Protein AF-A0A5C8EVT7-F1 (afdb_monomer_lite)

Radius of gyration: 16.32 Å; chains: 1; bounding box: 38×52×32 Å

pLDDT: mean 72.76, std 19.16, range [42.78, 93.31]

Sequence (77 aa):
MKKDYSTEFKLFIVDEALKTKNIKRFLKIERINKSTFYTWLKKYKDTGTVTNFSTRPKTSPNIFNNQKAINLRGCPR

Secondary structure (DSSP, 8-state):
------HHHHHHHHHHHHH-S-HHHHHHHTT--HHHHHHHHHHHHHTTGGGGGGG-----STTTTGGGSSS------

Structure (mmCIF, N/CA/C/O backbone):
data_AF-A0A5C8EVT7-F1
#
_entry.id   AF-A0A5C8EVT7-F1
#
loop_
_atom_site.group_PDB
_atom_site.id
_atom_site.type_symbol
_atom_site.label_atom_id
_atom_site.label_alt_id
_atom_site.label_comp_id
_atom_site.label_asym_id
_atom_site.label_entity_id
_atom_site.label_seq_id
_atom_site.pdbx_PDB_ins_code
_atom_site.Cartn_x
_atom_site.Cartn_y
_atom_site.Cartn_z
_atom_site.occupancy
_atom_site.B_iso_or_equiv
_atom_site.auth_seq_id
_atom_site.auth_comp_id
_atom_site.auth_asym_id
_atom_site.auth_atom_id
_atom_site.pdbx_PDB_model_num
ATOM 1 N N . MET A 1 1 ? -0.241 -14.412 -14.071 1.00 55.06 1 MET A N 1
ATOM 2 C CA . MET A 1 1 ? 0.261 -15.074 -12.845 1.00 55.06 1 MET A CA 1
ATOM 3 C C . MET A 1 1 ? -0.099 -14.224 -11.637 1.00 55.06 1 MET A C 1
ATOM 5 O O . MET A 1 1 ? 0.286 -13.060 -11.604 1.00 55.06 1 MET A O 1
ATOM 9 N N . LYS A 1 2 ? -0.870 -14.763 -10.683 1.00 61.88 2 LYS A N 1
ATOM 10 C CA . LYS A 1 2 ? -1.039 -14.120 -9.372 1.00 61.88 2 LYS A CA 1
ATOM 11 C C . LYS A 1 2 ? 0.278 -14.279 -8.619 1.00 61.88 2 LYS A C 1
ATOM 13 O O . LYS A 1 2 ? 0.813 -15.377 -8.556 1.00 61.88 2 LYS A O 1
ATOM 18 N N . LYS A 1 3 ? 0.829 -13.169 -8.136 1.00 75.12 3 LYS A N 1
ATOM 19 C CA . LYS A 1 3 ? 2.008 -13.187 -7.276 1.00 75.12 3 LYS A CA 1
ATOM 20 C C . LYS A 1 3 ? 1.494 -13.201 -5.845 1.00 75.12 3 LYS A C 1
ATOM 22 O O . LYS A 1 3 ? 0.854 -12.238 -5.418 1.00 75.12 3 LYS A O 1
ATOM 27 N N . ASP A 1 4 ? 1.699 -14.309 -5.150 1.00 83.44 4 ASP A N 1
ATOM 28 C CA . ASP A 1 4 ? 1.302 -14.426 -3.755 1.00 83.44 4 ASP A CA 1
ATOM 29 C C . ASP A 1 4 ? 2.336 -13.726 -2.881 1.00 83.44 4 ASP A C 1
ATOM 31 O O . ASP A 1 4 ? 3.503 -14.102 -2.813 1.00 83.44 4 ASP A O 1
ATOM 35 N N . TYR A 1 5 ? 1.898 -12.642 -2.248 1.00 86.56 5 TYR A N 1
ATOM 36 C CA . TYR A 1 5 ? 2.711 -11.882 -1.310 1.00 86.56 5 TYR A CA 1
ATOM 37 C C . TYR A 1 5 ? 2.381 -12.326 0.115 1.00 86.56 5 TYR A C 1
ATOM 39 O O . TYR A 1 5 ? 1.200 -12.399 0.487 1.00 86.56 5 TYR A O 1
ATOM 47 N N . SER A 1 6 ? 3.415 -12.568 0.922 1.00 88.56 6 SER A N 1
ATOM 48 C CA . SER A 1 6 ? 3.253 -12.852 2.348 1.00 88.56 6 SER A CA 1
ATOM 49 C C . SER A 1 6 ? 2.648 -11.651 3.078 1.00 88.56 6 SER A C 1
ATOM 51 O O . SER A 1 6 ? 2.773 -10.503 2.646 1.00 88.56 6 SER A O 1
ATOM 53 N N . THR A 1 7 ? 1.965 -11.905 4.193 1.00 87.62 7 THR A N 1
ATOM 54 C CA . THR A 1 7 ? 1.368 -10.838 5.009 1.00 87.62 7 THR A CA 1
ATOM 55 C C . THR A 1 7 ? 2.434 -9.874 5.529 1.00 87.62 7 THR A C 1
ATOM 57 O O . THR A 1 7 ? 2.249 -8.668 5.414 1.00 87.62 7 THR A O 1
ATOM 60 N N . GLU A 1 8 ? 3.571 -10.384 6.004 1.00 85.38 8 GLU A N 1
ATOM 61 C CA . GLU A 1 8 ? 4.705 -9.574 6.474 1.00 85.38 8 GLU A CA 1
ATOM 62 C C . GLU A 1 8 ? 5.220 -8.621 5.395 1.00 85.38 8 GLU A C 1
ATOM 64 O O . GLU A 1 8 ? 5.411 -7.434 5.653 1.00 85.38 8 GLU A O 1
ATOM 69 N N . PHE A 1 9 ? 5.366 -9.111 4.161 1.00 87.94 9 PHE A N 1
ATOM 70 C CA . PHE A 1 9 ? 5.807 -8.280 3.048 1.00 87.94 9 PHE A CA 1
ATOM 71 C C . PHE A 1 9 ? 4.785 -7.185 2.718 1.00 87.94 9 PHE A C 1
ATOM 73 O O . PHE A 1 9 ? 5.149 -6.023 2.559 1.00 87.94 9 PHE A O 1
ATOM 80 N N . LYS A 1 10 ? 3.489 -7.520 2.666 1.00 89.69 10 LYS A N 1
ATOM 81 C CA . LYS A 1 10 ? 2.420 -6.531 2.426 1.00 89.69 10 LYS A CA 1
ATOM 82 C C . LYS A 1 10 ? 2.425 -5.424 3.481 1.00 89.69 10 LYS A C 1
ATOM 84 O O . LYS A 1 10 ? 2.274 -4.253 3.141 1.00 89.69 10 LYS A O 1
ATOM 89 N N . LEU A 1 11 ? 2.597 -5.807 4.743 1.00 88.06 11 LEU A N 1
ATOM 90 C CA . LEU A 1 11 ? 2.667 -4.905 5.886 1.00 88.06 11 LEU A CA 1
ATOM 91 C C . LEU A 1 11 ? 3.904 -3.992 5.806 1.00 88.06 11 LEU A C 1
ATOM 93 O O . LEU A 1 11 ? 3.764 -2.778 5.938 1.00 88.06 11 LEU A O 1
ATOM 97 N N . PHE A 1 12 ? 5.079 -4.553 5.501 1.00 87.75 12 PHE A N 1
ATOM 98 C CA . PHE A 1 12 ? 6.319 -3.798 5.284 1.00 87.75 12 PHE A CA 1
ATOM 99 C C . PHE A 1 12 ? 6.171 -2.744 4.179 1.00 87.75 12 PHE A C 1
ATOM 101 O O . PHE A 1 12 ? 6.508 -1.581 4.384 1.00 87.75 12 PHE A O 1
ATOM 108 N N . ILE A 1 13 ? 5.606 -3.126 3.031 1.00 92.19 13 ILE A N 1
ATOM 109 C CA . ILE A 1 13 ? 5.383 -2.209 1.906 1.00 92.19 13 ILE A CA 1
ATOM 110 C C . ILE A 1 13 ? 4.462 -1.052 2.297 1.00 92.19 13 ILE A C 1
ATOM 112 O O . ILE A 1 13 ? 4.708 0.084 1.898 1.00 92.19 13 ILE A O 1
ATOM 116 N N . VAL A 1 14 ? 3.391 -1.327 3.047 1.00 90.06 14 VAL A N 1
ATOM 117 C CA . VAL A 1 14 ? 2.460 -0.287 3.503 1.00 90.06 14 VAL A CA 1
ATOM 118 C C . VAL A 1 14 ? 3.142 0.676 4.475 1.00 90.06 14 VAL A C 1
ATOM 120 O O . VAL A 1 14 ? 3.016 1.885 4.293 1.00 90.06 14 VAL A O 1
ATOM 123 N N . ASP A 1 15 ? 3.898 0.162 5.444 1.00 88.62 15 ASP A N 1
ATOM 124 C CA . ASP A 1 15 ? 4.649 0.962 6.420 1.00 88.62 15 ASP A CA 1
ATOM 125 C C . ASP A 1 15 ? 5.699 1.865 5.742 1.00 88.62 15 ASP A C 1
ATOM 127 O O . ASP A 1 15 ? 5.702 3.084 5.927 1.00 88.62 15 ASP A O 1
ATOM 131 N N . GLU A 1 16 ? 6.543 1.300 4.877 1.00 89.31 16 GLU A N 1
ATOM 132 C CA . GLU A 1 16 ? 7.606 2.049 4.194 1.00 89.31 16 GLU A CA 1
ATOM 133 C C . GLU A 1 16 ? 7.061 3.057 3.175 1.00 89.31 16 GLU A C 1
ATOM 135 O O . GLU A 1 16 ? 7.570 4.177 3.070 1.00 89.31 16 GLU A O 1
ATOM 140 N N . ALA A 1 17 ? 5.982 2.715 2.463 1.00 90.19 17 ALA A N 1
ATOM 141 C CA . ALA A 1 17 ? 5.339 3.649 1.545 1.00 90.19 17 ALA A CA 1
ATOM 142 C C . ALA A 1 17 ? 4.790 4.884 2.274 1.00 90.19 17 ALA A C 1
ATOM 144 O O . ALA A 1 17 ? 4.891 5.986 1.739 1.00 90.19 17 ALA A O 1
ATOM 145 N N . LEU A 1 18 ? 4.238 4.729 3.482 1.00 87.25 18 LEU A N 1
ATOM 146 C CA . LEU A 1 18 ? 3.698 5.851 4.262 1.00 87.25 18 LEU A CA 1
ATOM 147 C C . LEU A 1 18 ? 4.789 6.809 4.764 1.00 87.25 18 LEU A C 1
ATOM 149 O O . LEU A 1 18 ? 4.528 8.003 4.892 1.00 87.25 18 LEU A O 1
ATOM 153 N N . LYS A 1 19 ? 6.007 6.314 5.007 1.00 87.62 19 LYS A N 1
ATOM 154 C CA . LYS A 1 19 ? 7.166 7.136 5.406 1.00 87.62 19 LYS A CA 1
ATOM 155 C C . LYS A 1 19 ? 7.850 7.815 4.219 1.00 87.62 19 LYS A C 1
ATOM 157 O O . LYS A 1 19 ? 8.586 8.787 4.383 1.00 87.62 19 LYS A O 1
ATOM 162 N N . THR A 1 20 ? 7.642 7.293 3.014 1.00 87.94 20 THR A N 1
ATOM 163 C CA . THR A 1 20 ? 8.306 7.772 1.804 1.00 87.94 20 THR A CA 1
ATOM 164 C C . THR A 1 20 ? 7.651 9.045 1.263 1.00 87.94 20 THR A C 1
ATOM 166 O O . THR A 1 20 ? 6.436 9.139 1.105 1.00 87.94 20 THR A O 1
ATOM 169 N N . LYS A 1 21 ? 8.472 10.019 0.855 1.00 89.94 21 LYS A N 1
ATOM 170 C CA . LYS A 1 21 ? 7.991 11.266 0.227 1.00 89.94 21 LYS A CA 1
ATOM 171 C C . LYS A 1 21 ? 7.418 11.046 -1.183 1.00 89.94 21 LYS A C 1
ATOM 173 O O . LYS A 1 21 ? 6.652 11.865 -1.680 1.00 89.94 21 LYS A O 1
ATOM 178 N N . ASN A 1 22 ? 7.802 9.958 -1.860 1.00 91.62 22 ASN A N 1
ATOM 179 C CA . ASN A 1 22 ? 7.425 9.676 -3.249 1.00 91.62 22 ASN A CA 1
ATOM 180 C C . ASN A 1 22 ? 6.962 8.222 -3.482 1.00 91.62 22 ASN A C 1
ATOM 182 O O . ASN A 1 22 ? 7.677 7.387 -4.040 1.00 91.62 22 ASN A O 1
ATOM 186 N N . ILE A 1 23 ? 5.719 7.938 -3.085 1.00 91.19 23 ILE A N 1
ATOM 187 C CA . ILE A 1 23 ? 5.106 6.596 -3.134 1.00 91.19 23 ILE A CA 1
ATOM 188 C C . ILE A 1 23 ? 5.107 6.011 -4.552 1.00 91.19 23 ILE A C 1
ATOM 190 O O . ILE A 1 23 ? 5.370 4.826 -4.739 1.00 91.19 23 ILE A O 1
ATOM 194 N N . LYS A 1 24 ? 4.858 6.836 -5.581 1.00 91.00 24 LYS A N 1
ATOM 195 C CA . LYS A 1 24 ? 4.835 6.377 -6.982 1.00 91.00 24 LYS A CA 1
ATOM 196 C C . LYS A 1 24 ? 6.171 5.756 -7.397 1.00 91.00 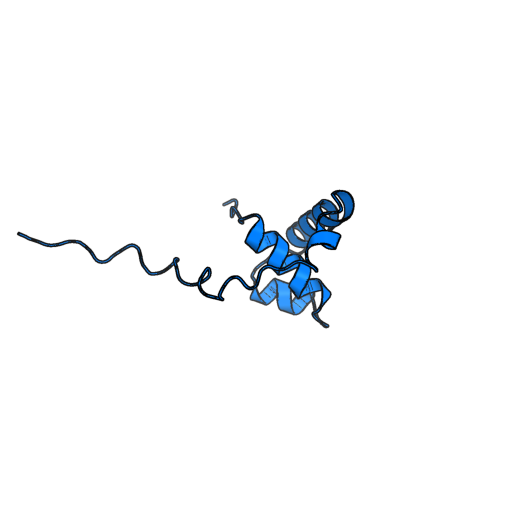24 LYS A C 1
ATOM 198 O O . LYS A 1 24 ? 6.178 4.715 -8.052 1.00 91.00 24 LYS A O 1
ATOM 203 N N . ARG A 1 25 ? 7.289 6.388 -7.021 1.00 93.31 25 ARG A N 1
ATOM 204 C CA . ARG A 1 25 ? 8.633 5.880 -7.326 1.00 93.31 25 ARG A CA 1
ATOM 205 C C . ARG A 1 25 ? 8.928 4.602 -6.545 1.00 93.31 25 ARG A C 1
ATOM 207 O O . ARG A 1 25 ? 9.413 3.649 -7.142 1.00 93.31 25 ARG A O 1
ATOM 214 N N . PHE A 1 26 ? 8.583 4.571 -5.260 1.00 92.69 26 PHE A N 1
ATOM 215 C CA . PHE A 1 26 ? 8.765 3.399 -4.403 1.00 92.69 26 PHE A CA 1
ATOM 216 C C . PHE A 1 26 ? 8.037 2.162 -4.947 1.00 92.69 26 PHE A C 1
ATOM 218 O O . PHE A 1 26 ? 8.665 1.139 -5.201 1.00 92.69 26 PHE A O 1
ATOM 225 N N . LEU A 1 27 ? 6.743 2.283 -5.261 1.00 92.06 27 LEU A N 1
ATOM 226 C CA . LEU A 1 27 ? 5.961 1.175 -5.823 1.00 92.06 27 LEU A CA 1
ATOM 227 C C . LEU A 1 27 ? 6.514 0.677 -7.167 1.00 92.06 27 LEU A C 1
ATOM 229 O O . LEU A 1 27 ? 6.433 -0.513 -7.462 1.00 92.06 27 LEU A O 1
ATOM 233 N N . LYS A 1 28 ? 7.104 1.566 -7.978 1.00 92.31 28 LYS A N 1
ATOM 234 C CA . LYS A 1 28 ? 7.744 1.186 -9.245 1.00 92.31 28 LYS A CA 1
ATOM 235 C C . LYS A 1 28 ? 9.010 0.351 -9.019 1.00 92.31 28 LYS A C 1
ATOM 237 O O . LYS A 1 28 ? 9.216 -0.610 -9.755 1.00 92.31 28 LYS A O 1
ATOM 242 N N . ILE A 1 29 ? 9.818 0.698 -8.014 1.00 90.62 29 ILE A N 1
ATOM 243 C CA . ILE A 1 29 ? 11.037 -0.039 -7.635 1.00 90.62 29 ILE A CA 1
ATOM 244 C C . ILE A 1 29 ? 10.669 -1.423 -7.091 1.00 90.62 29 ILE A C 1
ATOM 246 O O . ILE A 1 29 ? 11.179 -2.426 -7.581 1.00 90.62 29 ILE A O 1
ATOM 250 N N . GLU A 1 30 ? 9.697 -1.481 -6.182 1.00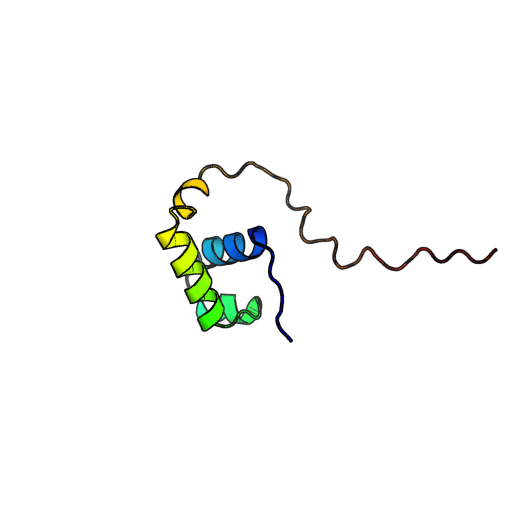 88.00 30 GLU A N 1
ATOM 251 C CA . GLU A 1 30 ? 9.199 -2.733 -5.592 1.00 88.00 30 GLU A CA 1
ATOM 252 C C . GLU A 1 30 ? 8.355 -3.572 -6.571 1.00 88.00 30 GLU A C 1
ATOM 254 O O . GLU A 1 30 ? 7.960 -4.701 -6.274 1.00 88.00 30 GLU A O 1
ATOM 259 N N . ARG A 1 31 ? 8.082 -3.036 -7.771 1.00 90.19 31 ARG A N 1
ATOM 260 C CA . ARG A 1 31 ? 7.249 -3.649 -8.820 1.00 90.19 31 ARG A CA 1
ATOM 261 C C . ARG A 1 31 ? 5.858 -4.024 -8.304 1.00 90.19 31 ARG A C 1
ATOM 263 O O . ARG A 1 31 ? 5.335 -5.098 -8.606 1.00 90.19 31 ARG A O 1
ATOM 270 N N . ILE A 1 32 ? 5.265 -3.125 -7.525 1.00 90.25 32 ILE A N 1
ATOM 271 C CA . ILE A 1 32 ? 3.935 -3.281 -6.943 1.00 90.25 32 ILE A CA 1
ATOM 272 C C . ILE A 1 32 ? 2.955 -2.391 -7.686 1.00 90.25 32 ILE A C 1
ATOM 274 O O . ILE A 1 32 ? 3.150 -1.186 -7.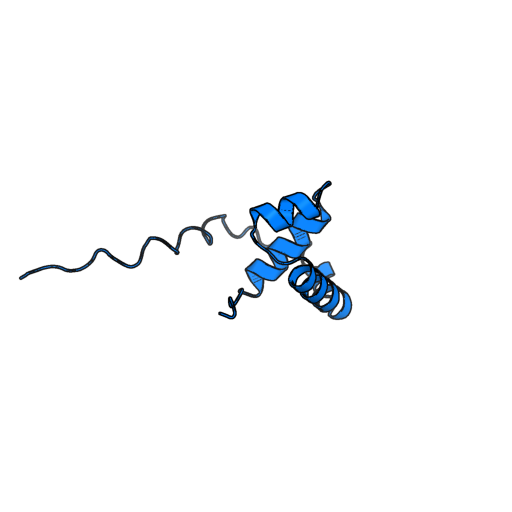853 1.00 90.25 32 ILE A O 1
ATOM 278 N N . ASN A 1 33 ? 1.851 -2.994 -8.112 1.00 91.31 33 ASN A N 1
ATOM 279 C CA . ASN A 1 33 ? 0.794 -2.260 -8.775 1.00 91.31 33 ASN A CA 1
ATOM 280 C C . ASN A 1 33 ? 0.120 -1.310 -7.784 1.00 91.31 33 ASN A C 1
ATOM 282 O O . ASN A 1 33 ? -0.207 -1.675 -6.653 1.00 91.31 33 ASN A O 1
ATOM 286 N N . LYS A 1 34 ? -0.155 -0.089 -8.248 1.00 91.75 34 LYS A N 1
ATOM 287 C CA . LYS A 1 34 ? -0.812 0.946 -7.445 1.00 91.75 34 LYS A CA 1
ATOM 288 C C . LYS A 1 34 ? -2.133 0.447 -6.844 1.00 91.75 34 LYS A C 1
ATOM 290 O O . LYS A 1 34 ? -2.371 0.651 -5.662 1.00 91.75 34 LYS A O 1
ATOM 295 N N . SER A 1 35 ? -2.966 -0.234 -7.634 1.00 92.56 35 SER A N 1
ATOM 296 C CA . SER A 1 35 ? -4.241 -0.801 -7.170 1.00 92.56 35 SER A CA 1
ATOM 297 C C . SER A 1 35 ? -4.044 -1.785 -6.017 1.00 92.56 35 SER A C 1
ATOM 299 O O . SER A 1 35 ? -4.668 -1.634 -4.972 1.00 92.56 35 SER A O 1
ATOM 301 N N . THR A 1 36 ? -3.113 -2.726 -6.171 1.00 91.31 36 THR A N 1
ATOM 302 C CA . THR A 1 36 ? -2.754 -3.716 -5.151 1.00 91.31 36 THR A CA 1
ATOM 303 C C . THR A 1 36 ? -2.315 -3.060 -3.845 1.00 91.31 36 THR A C 1
ATOM 305 O O . THR A 1 36 ? -2.787 -3.450 -2.777 1.00 91.31 36 THR A O 1
ATOM 308 N N . PHE A 1 37 ? -1.476 -2.024 -3.927 1.00 93.00 37 PHE A N 1
ATOM 309 C CA . PHE A 1 37 ? -1.052 -1.257 -2.759 1.00 93.00 37 PHE A CA 1
ATOM 310 C C . PHE A 1 37 ? -2.240 -0.644 -2.005 1.00 93.00 37 PHE A C 1
ATOM 312 O O . PHE A 1 37 ? -2.362 -0.831 -0.797 1.00 93.00 37 PHE A O 1
ATOM 319 N N . TYR A 1 38 ? -3.147 0.046 -2.703 1.00 91.94 38 TYR A N 1
ATOM 320 C CA . TYR A 1 38 ? -4.304 0.666 -2.048 1.00 91.94 38 TYR A CA 1
ATOM 321 C C . TYR A 1 38 ? -5.284 -0.364 -1.481 1.00 91.94 38 TYR A C 1
ATOM 323 O O . TYR A 1 38 ? -5.884 -0.107 -0.438 1.00 91.94 38 TYR A O 1
ATOM 331 N N . THR A 1 39 ? -5.411 -1.543 -2.098 1.00 92.38 39 THR A N 1
ATOM 332 C CA . THR A 1 39 ? -6.175 -2.657 -1.520 1.00 92.38 39 THR A CA 1
ATOM 333 C C . THR A 1 39 ? -5.596 -3.090 -0.172 1.00 92.38 39 THR A C 1
ATOM 335 O O . THR A 1 39 ? -6.349 -3.285 0.782 1.00 92.38 39 THR A O 1
ATOM 338 N N . TRP A 1 40 ? -4.270 -3.216 -0.066 1.00 91.94 40 TRP A N 1
ATOM 339 C CA . TRP A 1 40 ? -3.607 -3.571 1.193 1.00 91.94 40 TRP A CA 1
ATOM 340 C C . TRP A 1 40 ? -3.721 -2.456 2.228 1.00 91.94 40 TRP A C 1
ATOM 342 O O . TRP A 1 40 ? -4.100 -2.722 3.365 1.00 91.94 40 TRP A O 1
ATOM 352 N N . LEU A 1 41 ? -3.471 -1.210 1.823 1.00 90.50 41 LEU A N 1
ATOM 353 C CA . LEU A 1 41 ? -3.594 -0.046 2.696 1.00 90.50 41 LEU A CA 1
ATOM 354 C C . LEU A 1 41 ? -5.001 0.061 3.296 1.00 90.50 41 LEU A C 1
ATOM 356 O O . LEU A 1 41 ? -5.126 0.260 4.502 1.00 90.50 41 LEU A O 1
ATOM 360 N N . LYS A 1 42 ? -6.049 -0.102 2.475 1.00 89.44 42 LYS A N 1
ATOM 361 C CA . LYS A 1 42 ? -7.441 -0.101 2.941 1.00 89.44 42 LYS A CA 1
ATOM 362 C C . LYS A 1 42 ? -7.670 -1.220 3.954 1.00 89.44 42 LYS A C 1
ATOM 364 O O . LYS A 1 42 ? -8.062 -0.946 5.080 1.00 89.44 42 LYS A O 1
ATOM 369 N N . LYS A 1 43 ? -7.317 -2.459 3.591 1.00 87.25 43 LYS A N 1
ATOM 370 C CA . LYS A 1 43 ? -7.478 -3.627 4.465 1.00 87.25 43 LYS A CA 1
ATOM 371 C C . LYS A 1 43 ? -6.845 -3.408 5.842 1.00 87.25 43 LYS A C 1
ATOM 373 O O . LYS A 1 43 ? -7.494 -3.649 6.852 1.00 87.25 43 LYS A O 1
ATOM 378 N N . TYR A 1 44 ? -5.598 -2.949 5.897 1.00 81.88 44 TYR A N 1
ATOM 379 C CA . TYR A 1 44 ? -4.897 -2.786 7.172 1.00 81.88 44 TYR A CA 1
ATOM 380 C C . TYR A 1 44 ? -5.361 -1.567 7.975 1.00 81.88 44 TYR A C 1
ATOM 382 O O . TYR A 1 44 ? -5.304 -1.620 9.203 1.00 81.88 44 TYR A O 1
ATOM 390 N N 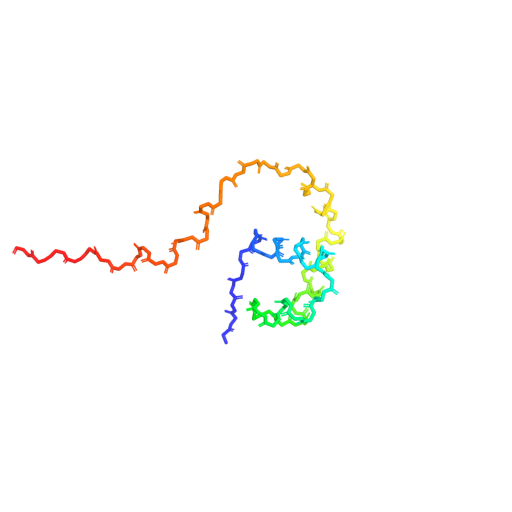. LYS A 1 45 ? -5.873 -0.514 7.319 1.00 79.38 45 LYS A N 1
ATOM 391 C CA . LYS A 1 45 ? -6.559 0.590 8.008 1.00 79.38 45 LYS A CA 1
ATOM 392 C C . LYS A 1 45 ? -7.861 0.129 8.663 1.00 79.38 45 LYS A C 1
ATOM 394 O O . LYS A 1 45 ? -8.043 0.377 9.848 1.00 79.38 45 LYS A O 1
ATOM 399 N N . ASP A 1 46 ? -8.717 -0.570 7.919 1.00 76.00 46 ASP A N 1
ATOM 400 C CA . ASP A 1 46 ? -10.007 -1.073 8.417 1.00 76.00 46 ASP A CA 1
ATOM 401 C C . ASP A 1 46 ? -9.842 -2.100 9.551 1.00 76.00 46 ASP A C 1
ATOM 403 O O . ASP A 1 46 ? -10.652 -2.163 10.467 1.00 76.00 46 ASP A O 1
ATOM 407 N N . THR A 1 47 ? -8.765 -2.889 9.527 1.00 67.62 47 THR A N 1
ATOM 408 C CA . THR A 1 47 ? -8.548 -3.969 10.507 1.00 67.62 47 THR A CA 1
ATOM 409 C C . THR A 1 47 ? -7.839 -3.477 11.784 1.00 67.62 47 THR A C 1
ATOM 411 O O . THR A 1 47 ? -7.502 -4.279 12.650 1.00 67.62 47 THR A O 1
ATOM 414 N N . GLY A 1 48 ? -7.529 -2.177 11.905 1.00 62.00 48 GLY A N 1
ATOM 415 C CA . GLY A 1 48 ? -6.787 -1.628 13.052 1.00 62.00 48 GLY A CA 1
ATOM 416 C C . GLY A 1 48 ? -5.384 -2.227 13.233 1.00 62.00 48 GLY A C 1
ATOM 417 O O . GLY A 1 48 ? -4.742 -2.026 14.254 1.00 62.00 48 GLY A O 1
ATOM 418 N N . THR A 1 49 ? -4.871 -2.971 12.249 1.00 60.66 49 THR A N 1
ATOM 419 C CA . THR A 1 49 ? -3.591 -3.688 12.359 1.00 60.66 49 THR A CA 1
ATOM 420 C C . THR A 1 49 ? -2.408 -2.719 12.361 1.00 60.66 49 THR A C 1
ATOM 422 O O . THR A 1 49 ? -1.340 -3.045 12.871 1.00 60.66 49 THR A O 1
ATOM 425 N N . VAL A 1 50 ? -2.604 -1.502 11.833 1.00 53.38 50 VAL A N 1
ATOM 426 C CA . VAL A 1 50 ? -1.546 -0.489 11.723 1.00 53.38 50 VAL A CA 1
ATOM 427 C C . VAL A 1 50 ? -1.094 0.045 13.092 1.00 53.38 50 VAL A C 1
ATOM 429 O O . VAL A 1 50 ? 0.070 0.403 13.250 1.00 53.38 50 VAL A O 1
ATOM 432 N N . THR A 1 51 ? -1.954 0.047 14.114 1.00 51.78 51 THR A N 1
ATOM 433 C CA . THR A 1 51 ? -1.584 0.537 15.458 1.00 51.78 51 THR A CA 1
ATOM 434 C C . THR A 1 51 ? -0.633 -0.403 16.209 1.00 51.78 51 THR A C 1
ATOM 436 O O . THR A 1 51 ? 0.069 0.048 17.108 1.00 51.78 51 THR A O 1
ATOM 439 N N . ASN A 1 52 ? -0.513 -1.672 15.796 1.00 50.66 52 ASN A N 1
ATOM 440 C CA . ASN A 1 52 ? 0.433 -2.638 16.373 1.00 50.66 52 ASN A CA 1
ATOM 441 C C . ASN A 1 52 ? 1.823 -2.639 15.701 1.00 50.66 52 ASN A C 1
ATOM 443 O O . ASN A 1 52 ? 2.695 -3.401 16.099 1.00 50.66 52 ASN A O 1
ATOM 447 N N . PHE A 1 53 ? 2.095 -1.784 14.708 1.00 53.91 53 PHE A N 1
ATOM 448 C CA . PHE A 1 53 ? 3.457 -1.6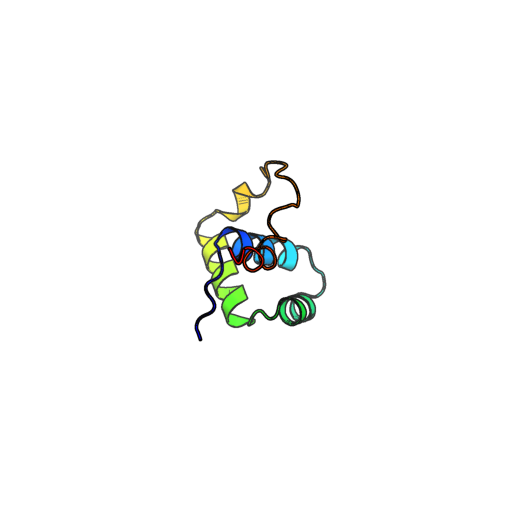76 14.153 1.00 53.91 53 PHE A CA 1
ATOM 449 C C . PHE A 1 53 ? 4.443 -0.960 15.071 1.00 53.91 53 PHE A C 1
ATOM 451 O O . PHE A 1 53 ? 5.653 -1.112 14.909 1.00 53.91 53 PHE A O 1
ATOM 458 N N . SER A 1 54 ? 3.943 -0.182 16.035 1.00 49.03 54 SER A N 1
ATOM 459 C CA . SER A 1 54 ? 4.803 0.508 16.997 1.00 49.03 54 SER A CA 1
ATOM 460 C C . SER A 1 54 ? 5.433 -0.452 18.014 1.00 49.03 54 SER A C 1
ATOM 462 O O . SER A 1 54 ? 6.402 -0.091 18.675 1.00 49.03 54 SER A O 1
ATOM 464 N N . THR A 1 55 ? 4.944 -1.693 18.091 1.00 48.09 55 THR A N 1
ATOM 465 C CA . THR A 1 55 ? 5.533 -2.793 18.860 1.00 48.09 55 THR A CA 1
ATOM 466 C C . THR A 1 55 ? 6.274 -3.759 17.933 1.00 48.09 55 THR A C 1
ATOM 468 O O . THR A 1 55 ? 6.114 -4.971 18.023 1.00 48.09 55 THR A O 1
ATOM 471 N N . ARG A 1 56 ? 7.110 -3.252 17.012 1.00 50.56 56 ARG A N 1
ATOM 472 C CA . ARG A 1 56 ? 8.081 -4.110 16.308 1.00 50.56 56 ARG A CA 1
ATOM 473 C C . ARG A 1 56 ? 8.929 -4.852 17.355 1.00 50.56 56 ARG A C 1
ATOM 475 O O . ARG A 1 56 ? 9.674 -4.191 18.084 1.00 50.56 56 ARG A O 1
ATOM 482 N N . PRO A 1 57 ? 8.928 -6.196 17.405 1.00 43.59 57 PRO A N 1
ATOM 483 C CA . PRO A 1 57 ? 10.061 -6.904 17.969 1.00 43.59 57 PRO A CA 1
ATOM 484 C C . PRO A 1 57 ? 11.257 -6.600 17.061 1.00 43.59 57 PRO A C 1
ATOM 486 O O . PRO A 1 57 ? 11.123 -6.551 15.834 1.00 43.59 57 PRO A O 1
ATOM 489 N N . LYS A 1 58 ? 12.429 -6.369 17.655 1.00 45.38 58 LYS A N 1
ATOM 490 C CA . LYS A 1 58 ? 13.714 -6.269 16.950 1.00 45.38 58 LYS A CA 1
ATOM 491 C C . LYS A 1 58 ? 14.066 -7.626 16.322 1.00 45.38 58 LYS A C 1
ATOM 493 O O . LYS A 1 58 ? 14.994 -8.289 16.773 1.00 45.38 58 LYS A O 1
ATOM 498 N N . THR A 1 59 ? 13.331 -8.079 15.313 1.00 44.25 59 THR A N 1
ATOM 499 C CA . THR A 1 59 ? 13.683 -9.311 14.607 1.00 44.25 59 THR A CA 1
ATOM 500 C C . THR A 1 59 ? 14.603 -8.958 13.448 1.00 44.25 59 THR A C 1
ATOM 502 O O . THR A 1 59 ? 14.254 -8.204 12.543 1.00 44.25 59 THR A O 1
ATOM 505 N N . SER A 1 60 ? 15.821 -9.474 13.586 1.00 45.91 60 SER A N 1
ATOM 506 C CA . SER A 1 60 ? 16.997 -9.370 12.729 1.00 45.91 60 SER A CA 1
ATOM 507 C C . SER A 1 60 ? 16.710 -9.287 11.211 1.00 45.91 60 SER A C 1
ATOM 509 O O . SER A 1 60 ? 15.845 -10.014 10.720 1.00 45.91 60 SER A O 1
ATOM 511 N N . PRO A 1 61 ? 17.465 -8.478 10.435 1.00 44.69 61 PRO A N 1
ATOM 512 C CA . PRO A 1 61 ? 17.266 -8.229 8.994 1.00 44.69 61 PRO A CA 1
ATOM 513 C C . PRO A 1 61 ? 17.463 -9.440 8.048 1.00 44.69 61 PRO A C 1
ATOM 515 O O . PRO A 1 61 ? 17.597 -9.264 6.839 1.00 44.69 61 PRO A O 1
ATOM 518 N N . ASN A 1 62 ? 17.453 -10.680 8.544 1.00 47.59 62 ASN A N 1
ATOM 519 C CA . ASN A 1 62 ? 17.848 -11.869 7.781 1.00 47.59 62 ASN A CA 1
ATOM 520 C C . ASN A 1 62 ? 16.695 -12.636 7.090 1.00 47.59 62 ASN A C 1
ATOM 522 O O . ASN A 1 62 ? 16.868 -13.786 6.700 1.00 47.59 62 ASN A O 1
ATOM 526 N N . ILE A 1 63 ? 15.505 -12.047 6.921 1.00 50.28 63 ILE A N 1
ATOM 527 C CA . ILE A 1 63 ? 14.379 -12.743 6.254 1.00 50.28 63 ILE A CA 1
ATOM 528 C C . ILE A 1 63 ? 14.434 -12.594 4.720 1.00 50.28 63 ILE A C 1
ATOM 530 O O . ILE A 1 63 ? 13.910 -13.434 3.989 1.00 50.28 63 ILE A O 1
ATOM 534 N N . PHE A 1 64 ? 15.127 -11.579 4.189 1.00 48.69 64 PHE A N 1
ATOM 535 C CA . PHE A 1 64 ? 15.108 -11.288 2.748 1.00 48.69 64 PHE A CA 1
ATOM 536 C C . PHE A 1 64 ? 16.089 -12.115 1.889 1.00 48.69 64 PHE A C 1
ATOM 538 O O . PHE A 1 64 ? 16.062 -11.992 0.666 1.00 48.69 64 PHE A O 1
ATOM 545 N N . ASN A 1 65 ? 16.929 -12.978 2.479 1.00 42.78 65 ASN A N 1
ATOM 546 C CA . ASN A 1 65 ? 17.999 -13.669 1.737 1.00 42.78 65 ASN A CA 1
ATOM 547 C C . ASN A 1 65 ? 17.699 -15.127 1.317 1.00 42.78 65 ASN A C 1
ATOM 549 O O . ASN A 1 65 ? 18.523 -15.762 0.663 1.00 42.78 65 ASN A O 1
ATOM 553 N N . ASN A 1 66 ? 16.519 -15.684 1.609 1.00 47.38 66 ASN A N 1
ATOM 554 C CA . ASN A 1 66 ? 16.260 -17.108 1.328 1.00 47.38 66 ASN A CA 1
ATOM 555 C C . ASN A 1 66 ? 15.791 -17.441 -0.101 1.00 47.38 66 ASN A C 1
ATOM 557 O O . ASN A 1 66 ? 15.568 -18.608 -0.408 1.00 47.38 66 ASN A O 1
ATOM 561 N N . GLN A 1 67 ? 15.719 -16.473 -1.021 1.00 52.78 67 GLN A N 1
ATOM 562 C CA . GLN A 1 67 ? 15.410 -16.765 -2.433 1.00 52.78 67 GLN A CA 1
ATOM 563 C C . GLN A 1 67 ? 16.610 -17.291 -3.253 1.00 52.78 67 GLN A C 1
ATOM 565 O O . GLN A 1 67 ? 16.437 -17.588 -4.431 1.00 52.78 67 GLN A O 1
ATOM 570 N N . LYS A 1 68 ? 17.810 -17.455 -2.664 1.00 51.69 68 LYS A N 1
ATOM 571 C CA . LYS A 1 68 ? 18.998 -17.995 -3.368 1.00 51.69 68 LYS A CA 1
ATOM 572 C C . LYS A 1 68 ? 19.590 -19.302 -2.814 1.00 51.69 68 LYS A C 1
ATOM 574 O O . LYS A 1 68 ? 20.546 -19.797 -3.398 1.00 51.69 68 LYS A O 1
ATOM 579 N N . ALA A 1 69 ? 19.049 -19.889 -1.744 1.00 49.66 69 ALA A N 1
ATOM 580 C CA . ALA A 1 69 ? 19.699 -21.015 -1.050 1.00 49.66 69 ALA A CA 1
ATOM 581 C C . ALA A 1 69 ? 19.123 -22.416 -1.355 1.00 49.66 69 ALA A C 1
ATOM 583 O O . ALA A 1 69 ? 19.514 -23.393 -0.723 1.00 49.66 69 ALA A O 1
ATOM 584 N N . ILE A 1 70 ? 18.222 -22.544 -2.329 1.00 53.44 70 ILE A N 1
ATOM 585 C CA . ILE A 1 70 ? 17.682 -23.835 -2.783 1.00 53.44 70 ILE A CA 1
ATOM 586 C C . ILE A 1 70 ? 18.140 -24.041 -4.222 1.00 53.44 70 ILE A C 1
ATOM 588 O O . ILE A 1 70 ? 17.449 -23.613 -5.134 1.00 53.44 70 ILE A O 1
ATOM 592 N N . ASN A 1 71 ? 19.360 -24.557 -4.404 1.00 51.38 71 ASN A N 1
ATOM 593 C CA . ASN A 1 71 ? 19.824 -25.359 -5.553 1.00 51.38 71 ASN A CA 1
ATOM 594 C C . ASN A 1 71 ? 21.361 -25.449 -5.545 1.00 51.38 71 ASN A C 1
ATOM 596 O O . ASN A 1 71 ? 22.025 -24.836 -6.373 1.00 51.38 71 ASN A O 1
ATOM 600 N N . LEU A 1 72 ? 21.938 -26.194 -4.595 1.00 53.56 72 LEU A N 1
ATOM 601 C CA . LEU A 1 72 ? 23.296 -26.751 -4.722 1.00 53.56 72 LEU A CA 1
ATOM 602 C C . LEU A 1 72 ? 23.532 -27.855 -3.677 1.00 53.56 72 LEU A C 1
ATOM 604 O O . LEU A 1 72 ? 24.400 -27.765 -2.817 1.00 53.56 72 LEU A O 1
ATOM 608 N N . ARG A 1 73 ? 22.722 -28.917 -3.734 1.00 49.91 73 ARG A N 1
ATOM 609 C CA . ARG A 1 73 ? 23.101 -30.241 -3.212 1.00 49.91 73 ARG A CA 1
ATOM 610 C C . ARG A 1 73 ? 22.592 -31.317 -4.162 1.00 49.91 73 ARG A C 1
ATOM 612 O O . ARG A 1 73 ? 21.550 -31.918 -3.943 1.00 49.91 73 ARG A O 1
ATOM 619 N N . GLY A 1 74 ? 23.344 -31.520 -5.236 1.00 45.78 74 GLY A N 1
ATOM 620 C CA . GLY A 1 74 ? 23.383 -32.785 -5.954 1.00 45.78 74 GLY A CA 1
ATOM 621 C C . GLY A 1 74 ? 24.794 -33.339 -5.802 1.00 45.78 74 GLY A C 1
ATOM 622 O O . GLY A 1 74 ? 25.704 -32.863 -6.469 1.00 45.78 74 GLY A O 1
ATOM 623 N N . CYS A 1 75 ? 24.988 -34.278 -4.879 1.00 45.06 75 CYS A N 1
ATOM 624 C CA . CYS A 1 75 ? 26.179 -35.123 -4.846 1.00 45.06 75 CYS A CA 1
ATOM 625 C C . CYS A 1 75 ? 26.022 -36.208 -5.922 1.00 45.06 75 CYS A C 1
ATOM 627 O O . CYS A 1 75 ? 24.996 -36.895 -5.895 1.00 45.06 75 CYS A O 1
ATOM 629 N N . PRO A 1 76 ? 26.985 -36.425 -6.831 1.00 58.94 76 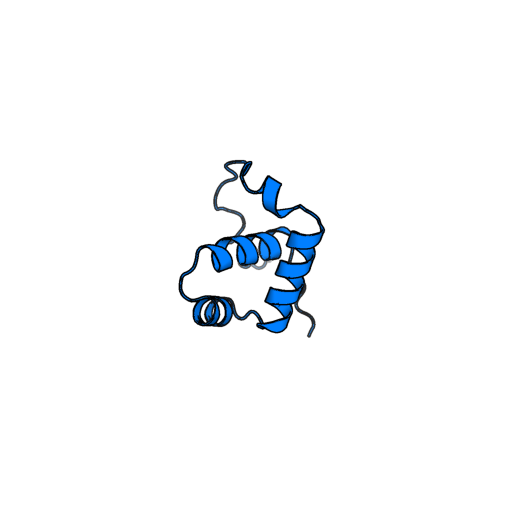PRO A N 1
ATOM 630 C CA . PRO A 1 76 ? 27.151 -37.726 -7.450 1.00 58.94 76 PRO A CA 1
ATOM 631 C C . PRO A 1 76 ? 28.010 -38.626 -6.547 1.00 58.94 76 PRO A C 1
ATOM 633 O O . PRO A 1 76 ? 28.807 -38.140 -5.746 1.00 58.94 76 PRO A O 1
ATOM 636 N N . ARG A 1 77 ? 27.719 -39.923 -6.658 1.00 58.25 77 ARG A N 1
ATOM 637 C CA . ARG A 1 77 ? 28.212 -41.058 -5.868 1.00 58.25 77 ARG A CA 1
ATOM 638 C C . ARG A 1 77 ? 29.727 -41.199 -5.833 1.00 58.25 77 ARG A C 1
ATOM 640 O O . ARG A 1 77 ? 30.357 -40.900 -6.868 1.00 58.25 77 ARG A O 1
#

Organism: Brachyspira pilosicoli (NCBI:txid52584)

InterPro domains:
  IPR009057 Homedomain-like superfamily [SSF46689] (1-51)

Foldseek 3Di:
DDDDDDPVRLLVLLVVLVVDPCNPVSCVVVVHDPVNNVVSNVVCVVVVVNVCVVVDDPDDPPPPPPPPDPDPDDDDD